Protein AF-G0MWU9-F1 (afdb_monomer_lite)

Radius of gyration: 16.98 Å; chains: 1; bounding box: 30×40×40 Å

Foldseek 3Di:
DAPVPPDDDDLVVQQVQCVVDPQQWHQDPPPRDIGRHPDHSVPDDDPVVVVVVVVVVVPDDPPPPPPPPDD

Organism: Caenorhabditis brenneri (NCBI:txid135651)

Structure (mmCIF, N/CA/C/O backbone):
data_AF-G0MWU9-F1
#
_en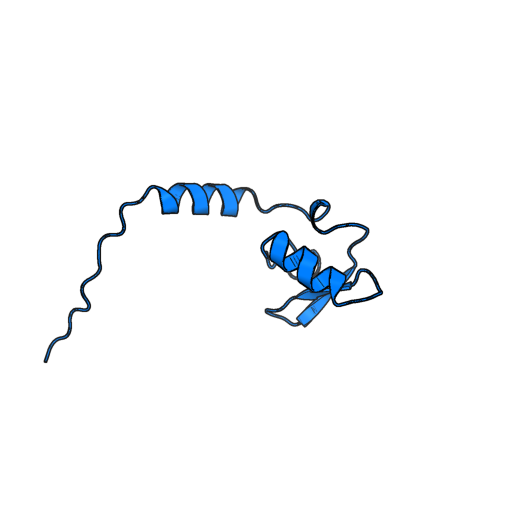try.id   AF-G0MWU9-F1
#
loop_
_atom_site.group_PDB
_atom_site.id
_atom_site.type_symbol
_atom_site.label_atom_id
_atom_site.label_alt_id
_atom_site.label_comp_id
_atom_site.label_asym_id
_atom_site.label_entity_id
_atom_site.label_seq_id
_atom_site.pdbx_PDB_ins_code
_atom_site.Cartn_x
_atom_site.Cartn_y
_atom_site.Cartn_z
_atom_site.occupancy
_atom_site.B_iso_or_equiv
_atom_site.auth_seq_id
_atom_site.auth_comp_id
_atom_site.auth_asym_id
_atom_site.auth_atom_id
_atom_site.pdbx_PDB_model_num
ATOM 1 N N . MET A 1 1 ? -2.372 1.528 -0.118 1.00 88.56 1 MET A N 1
ATOM 2 C CA . MET A 1 1 ? -2.922 0.357 -0.838 1.00 88.56 1 MET A CA 1
ATOM 3 C C . MET A 1 1 ? -2.134 0.168 -2.125 1.00 88.56 1 MET A C 1
ATOM 5 O O . MET A 1 1 ? -1.767 1.164 -2.738 1.00 88.56 1 MET A O 1
ATOM 9 N N . LEU A 1 2 ? -1.822 -1.074 -2.499 1.00 91.94 2 LEU A N 1
ATOM 10 C CA . LEU A 1 2 ? -1.019 -1.389 -3.685 1.00 91.94 2 LEU A CA 1
ATOM 11 C C . LEU A 1 2 ? -1.912 -1.654 -4.899 1.00 91.94 2 LEU A C 1
ATOM 13 O O . LEU A 1 2 ? -2.795 -2.506 -4.836 1.00 91.94 2 LEU A O 1
ATOM 17 N N . ARG A 1 3 ? -1.663 -0.945 -6.005 1.00 89.81 3 ARG A N 1
ATOM 18 C CA . ARG A 1 3 ? -2.510 -0.981 -7.209 1.00 89.81 3 ARG A CA 1
ATOM 19 C C . ARG A 1 3 ? -2.592 -2.369 -7.850 1.00 89.81 3 ARG A C 1
ATOM 21 O O . ARG A 1 3 ? -3.671 -2.784 -8.249 1.00 89.81 3 ARG A O 1
ATOM 28 N N . GLU A 1 4 ? -1.479 -3.097 -7.904 1.00 92.19 4 GLU A N 1
ATOM 29 C CA . GLU A 1 4 ? -1.391 -4.351 -8.671 1.00 92.19 4 GLU A CA 1
ATOM 30 C C . GLU A 1 4 ? -1.999 -5.569 -7.951 1.00 92.19 4 GLU A C 1
ATOM 32 O O . GLU A 1 4 ? -2.196 -6.634 -8.549 1.00 92.19 4 GLU A O 1
ATOM 37 N N . CYS A 1 5 ? -2.275 -5.453 -6.647 1.00 94.31 5 CYS A N 1
ATOM 38 C CA . CYS A 1 5 ? -2.750 -6.579 -5.839 1.00 94.31 5 CYS A CA 1
ATOM 39 C C . CYS A 1 5 ? -3.852 -6.257 -4.826 1.00 94.31 5 CYS A C 1
ATOM 41 O O . CYS A 1 5 ? -4.418 -7.185 -4.261 1.00 94.31 5 CYS A O 1
ATOM 43 N N . GLY A 1 6 ? -4.150 -4.984 -4.558 1.00 93.12 6 GLY A N 1
ATOM 44 C CA . GLY A 1 6 ? -5.165 -4.574 -3.583 1.00 93.12 6 GLY A CA 1
ATOM 45 C C . GLY A 1 6 ? -4.742 -4.708 -2.116 1.00 93.12 6 GLY A C 1
ATOM 46 O O . GLY A 1 6 ? -5.415 -4.170 -1.236 1.00 93.12 6 GLY A O 1
ATOM 47 N N . HIS A 1 7 ? -3.607 -5.352 -1.817 1.00 95.81 7 HIS A N 1
ATOM 48 C CA . HIS A 1 7 ? -3.114 -5.441 -0.446 1.00 95.81 7 HIS A CA 1
ATOM 49 C C . HIS A 1 7 ? -2.805 -4.056 0.129 1.00 95.81 7 HIS A C 1
ATOM 51 O O . HIS A 1 7 ? -2.318 -3.140 -0.546 1.00 95.81 7 HIS A O 1
ATOM 57 N N . THR A 1 8 ? -3.086 -3.908 1.419 1.00 94.44 8 THR A N 1
ATOM 58 C CA . THR A 1 8 ? -2.819 -2.683 2.169 1.00 94.44 8 THR A CA 1
ATOM 59 C C . THR A 1 8 ? -1.706 -2.948 3.174 1.00 94.44 8 THR A C 1
ATOM 61 O O . THR A 1 8 ? -1.686 -3.980 3.834 1.00 94.44 8 THR A O 1
ATOM 64 N N . ILE A 1 9 ? -0.773 -2.006 3.273 1.00 93.88 9 ILE A N 1
ATOM 65 C CA . ILE A 1 9 ? 0.291 -1.984 4.276 1.00 93.88 9 ILE A CA 1
ATOM 66 C C . ILE A 1 9 ? 0.323 -0.603 4.922 1.00 93.88 9 ILE A C 1
ATOM 68 O O . ILE A 1 9 ? -0.182 0.365 4.347 1.00 93.88 9 ILE A O 1
ATOM 72 N N . CYS A 1 10 ? 0.922 -0.519 6.107 1.00 94.38 10 CYS A N 1
ATOM 73 C CA . CYS A 1 10 ? 1.088 0.743 6.812 1.00 94.38 10 CYS A CA 1
ATOM 74 C C . CYS A 1 10 ? 2.021 1.703 6.046 1.00 94.38 10 CYS A C 1
ATOM 76 O O . CYS A 1 10 ? 2.927 1.257 5.341 1.00 94.38 10 CYS A O 1
ATOM 78 N N . GLU A 1 11 ? 1.846 3.018 6.207 1.00 92.75 11 GLU A N 1
ATOM 79 C CA . GLU A 1 11 ? 2.670 4.031 5.518 1.00 92.75 11 GLU A CA 1
ATOM 80 C C . GLU A 1 11 ? 4.160 3.895 5.871 1.00 92.75 11 GLU A C 1
ATOM 82 O O . GLU A 1 11 ? 5.019 3.888 4.991 1.00 92.75 11 GLU A O 1
ATOM 87 N N . GLN A 1 12 ? 4.472 3.653 7.148 1.00 93.25 12 GLN A N 1
ATOM 88 C CA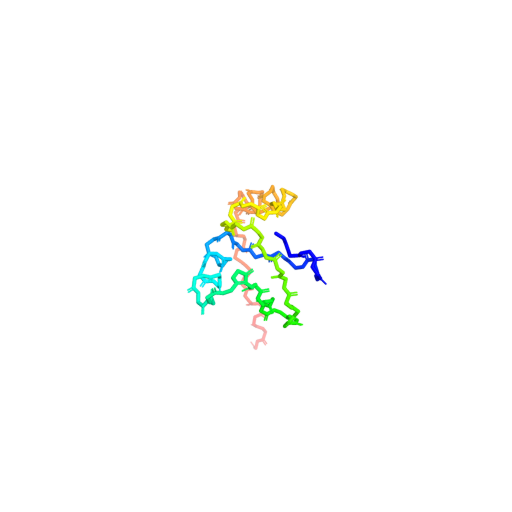 . GLN A 1 12 ? 5.845 3.403 7.602 1.00 93.25 12 GLN A CA 1
ATOM 89 C C . GLN A 1 12 ? 6.455 2.157 6.941 1.00 93.25 12 GLN A C 1
ATOM 91 O O . GLN A 1 12 ? 7.636 2.137 6.599 1.00 93.25 12 GLN A O 1
ATOM 96 N N . CYS A 1 13 ? 5.645 1.114 6.753 1.00 93.38 13 CYS A N 1
ATOM 97 C CA . CYS A 1 13 ? 6.033 -0.135 6.112 1.00 93.38 13 CYS A CA 1
ATOM 98 C C . CYS A 1 13 ? 6.351 0.118 4.633 1.00 93.38 13 CYS A C 1
ATOM 100 O O . CYS A 1 13 ? 7.389 -0.312 4.137 1.00 93.38 13 CYS A O 1
ATOM 102 N N . ALA A 1 14 ? 5.484 0.868 3.947 1.00 92.62 14 ALA A N 1
ATOM 103 C CA . ALA A 1 14 ? 5.674 1.258 2.557 1.00 92.62 14 ALA A CA 1
ATOM 104 C C . ALA A 1 14 ? 6.934 2.119 2.368 1.00 92.62 14 ALA A C 1
ATOM 106 O O . ALA A 1 14 ? 7.722 1.831 1.473 1.00 92.62 14 ALA A O 1
ATOM 107 N N . ASN A 1 15 ? 7.183 3.096 3.248 1.00 91.44 15 ASN A N 1
ATOM 108 C CA . ASN A 1 15 ? 8.399 3.916 3.212 1.00 91.44 15 ASN A CA 1
ATOM 109 C C . ASN A 1 15 ? 9.672 3.075 3.376 1.00 91.44 15 ASN A C 1
ATOM 111 O O . ASN A 1 15 ? 10.622 3.240 2.617 1.00 91.44 15 ASN A O 1
ATOM 115 N N . LYS A 1 16 ? 9.693 2.123 4.318 1.00 91.94 16 LYS A N 1
ATOM 116 C CA . LYS A 1 16 ? 10.837 1.209 4.488 1.00 91.94 16 LYS A CA 1
ATOM 117 C C . LYS A 1 16 ? 11.085 0.357 3.242 1.00 91.94 16 LYS A C 1
ATOM 119 O O . LYS A 1 16 ? 12.232 0.203 2.833 1.00 91.94 16 LYS A O 1
ATOM 124 N N . LEU A 1 17 ? 10.023 -0.177 2.637 1.00 91.00 17 LEU A N 1
ATOM 125 C CA . LEU A 1 17 ? 10.124 -1.010 1.435 1.00 91.00 17 LEU A CA 1
ATOM 126 C C . LEU A 1 17 ? 10.585 -0.212 0.210 1.00 91.00 17 LEU A C 1
ATOM 128 O O . LEU A 1 17 ? 11.398 -0.718 -0.560 1.00 91.00 17 LEU A O 1
ATOM 132 N N . LEU A 1 18 ? 10.113 1.027 0.056 1.00 89.75 18 LEU A N 1
ATOM 133 C CA . LEU A 1 18 ? 10.563 1.928 -1.005 1.00 89.75 18 LEU A CA 1
ATOM 134 C C . LEU A 1 18 ? 12.026 2.329 -0.810 1.00 89.75 18 LEU A C 1
ATOM 136 O O . LEU A 1 18 ? 12.805 2.207 -1.744 1.00 89.75 18 LEU A O 1
ATOM 140 N N . ASN A 1 19 ? 12.440 2.699 0.404 1.00 86.75 19 ASN A N 1
ATOM 141 C CA . ASN A 1 19 ? 13.830 3.078 0.687 1.00 86.75 19 ASN A CA 1
ATOM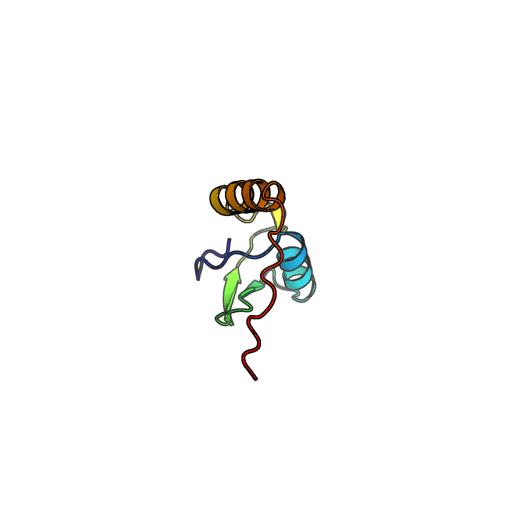 142 C C . ASN A 1 19 ? 14.823 1.916 0.518 1.00 86.75 19 ASN A C 1
ATOM 144 O O . ASN A 1 19 ? 16.005 2.142 0.271 1.00 86.75 19 ASN A O 1
ATOM 148 N N . ALA A 1 20 ? 14.360 0.669 0.628 1.00 85.00 20 ALA A N 1
ATOM 149 C CA . ALA A 1 20 ? 15.179 -0.511 0.367 1.00 85.00 20 ALA A CA 1
ATOM 150 C C . ALA A 1 20 ? 15.441 -0.757 -1.134 1.00 85.00 20 ALA A C 1
ATOM 1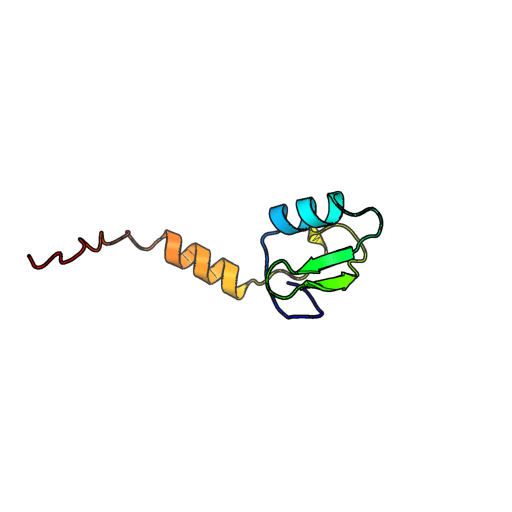52 O O . ALA A 1 20 ? 16.242 -1.629 -1.481 1.00 85.00 20 ALA A O 1
ATOM 153 N N . LYS A 1 21 ? 14.761 -0.040 -2.041 1.00 77.81 21 LYS A N 1
ATOM 154 C CA . LYS A 1 21 ? 14.847 -0.228 -3.494 1.00 77.81 21 LYS A CA 1
ATOM 155 C C . LYS A 1 21 ? 15.142 1.102 -4.195 1.00 77.81 21 LYS A C 1
ATOM 157 O O . LYS A 1 21 ? 14.432 2.079 -4.037 1.00 77.81 21 LYS A O 1
ATOM 162 N N . LEU A 1 22 ? 16.144 1.120 -5.071 1.00 70.06 22 LEU A N 1
ATOM 163 C CA . LEU A 1 22 ? 16.575 2.339 -5.778 1.00 70.06 22 LEU A CA 1
ATOM 164 C C . LEU A 1 22 ? 15.615 2.823 -6.889 1.00 70.06 22 LEU A C 1
ATOM 166 O O . LEU A 1 22 ? 15.880 3.849 -7.504 1.00 70.06 22 LEU A O 1
ATOM 170 N N . GLN A 1 23 ? 14.536 2.091 -7.195 1.00 78.31 23 GLN A N 1
ATOM 171 C CA . GLN A 1 23 ? 13.751 2.285 -8.428 1.00 78.31 23 GLN A CA 1
ATOM 172 C C . GLN A 1 23 ? 12.269 2.614 -8.217 1.00 78.31 23 GLN A C 1
ATOM 174 O O . GLN A 1 23 ? 11.471 2.387 -9.122 1.00 78.31 23 GLN A O 1
ATOM 179 N N . ASN A 1 24 ? 11.862 3.129 -7.053 1.00 84.25 24 ASN A N 1
ATOM 180 C CA . ASN A 1 24 ? 10.446 3.439 -6.794 1.00 84.25 24 ASN A CA 1
ATOM 181 C C . ASN A 1 24 ? 9.509 2.219 -6.972 1.00 84.25 24 ASN A C 1
ATOM 183 O O . ASN A 1 24 ? 8.330 2.339 -7.311 1.00 84.25 24 ASN A O 1
ATOM 187 N N . LEU A 1 25 ? 10.058 1.019 -6.768 1.00 89.38 25 LEU A N 1
ATOM 188 C CA . LEU A 1 25 ? 9.345 -0.246 -6.872 1.00 89.38 25 LEU A CA 1
ATOM 189 C C . LEU A 1 25 ? 8.993 -0.733 -5.477 1.00 89.38 25 LEU A C 1
ATOM 191 O O . LEU A 1 25 ? 9.865 -0.885 -4.621 1.00 89.38 25 LEU A O 1
ATOM 195 N N . LEU A 1 26 ? 7.719 -1.042 -5.276 1.00 91.56 26 LEU A N 1
ATOM 196 C CA . LEU A 1 26 ? 7.216 -1.624 -4.047 1.00 91.56 26 LEU A CA 1
ATOM 197 C C . LEU A 1 26 ? 6.763 -3.054 -4.327 1.00 91.56 26 LEU A C 1
ATOM 199 O O . LEU A 1 26 ? 5.796 -3.287 -5.050 1.00 91.56 26 LEU A O 1
ATOM 203 N N . VAL A 1 27 ? 7.474 -4.017 -3.747 1.00 92.62 27 VAL A N 1
ATOM 204 C CA . VAL A 1 27 ? 7.101 -5.434 -3.806 1.00 92.62 27 VAL A CA 1
ATOM 205 C C . VAL A 1 27 ? 6.134 -5.732 -2.670 1.00 92.62 27 VAL A C 1
ATOM 207 O O . VAL A 1 27 ? 6.444 -5.488 -1.503 1.00 92.62 27 VAL A O 1
ATOM 210 N N . CYS A 1 28 ? 4.952 -6.249 -2.999 1.00 93.06 28 CYS A N 1
ATOM 211 C CA . CYS A 1 28 ? 3.985 -6.657 -1.992 1.00 93.06 28 CYS A CA 1
ATOM 212 C C . CYS A 1 28 ? 4.551 -7.810 -1.138 1.00 93.06 28 CYS A C 1
ATOM 214 O O . CYS A 1 28 ? 4.880 -8.849 -1.703 1.00 93.06 28 CYS A O 1
ATOM 216 N N . PRO A 1 29 ? 4.600 -7.699 0.202 1.00 92.69 29 PRO A N 1
ATOM 217 C CA . PRO A 1 29 ? 5.152 -8.755 1.056 1.00 92.69 29 PRO A CA 1
ATOM 218 C C . PRO A 1 29 ? 4.247 -9.993 1.179 1.00 92.69 29 PRO A C 1
ATOM 220 O O . PRO A 1 29 ? 4.677 -11.003 1.720 1.00 92.69 29 PRO A O 1
ATOM 223 N N . PHE A 1 30 ? 2.996 -9.920 0.711 1.00 94.50 30 PHE A N 1
ATOM 224 C CA . PHE A 1 30 ? 2.023 -11.015 0.822 1.00 94.50 30 PHE A CA 1
ATOM 225 C C . PHE A 1 30 ? 1.930 -11.873 -0.440 1.00 94.50 30 PHE A C 1
ATOM 227 O O . PHE A 1 30 ? 1.618 -13.055 -0.360 1.00 94.50 30 PHE A O 1
ATOM 234 N N . CYS A 1 31 ? 2.136 -11.270 -1.612 1.00 95.62 31 CYS A N 1
ATOM 235 C CA . CYS A 1 31 ? 1.920 -11.938 -2.897 1.00 95.62 31 CYS A CA 1
ATOM 236 C C . CYS A 1 31 ? 2.985 -11.600 -3.947 1.00 95.62 31 CYS A C 1
ATOM 238 O O . CYS A 1 31 ? 2.765 -11.850 -5.128 1.00 95.62 31 CYS A O 1
ATOM 240 N N . GLU A 1 32 ? 4.066 -10.929 -3.539 1.00 92.88 32 GLU A N 1
ATOM 241 C CA . GLU A 1 32 ? 5.264 -10.616 -4.339 1.00 92.88 32 GLU A CA 1
ATOM 242 C C . GLU A 1 32 ? 5.032 -9.807 -5.627 1.00 92.88 32 GLU A C 1
ATOM 244 O O . GLU A 1 32 ? 5.956 -9.545 -6.394 1.00 92.88 32 GLU A O 1
ATOM 249 N N . LYS A 1 33 ? 3.809 -9.317 -5.850 1.00 94.44 33 LYS A N 1
ATOM 250 C CA . LYS A 1 33 ? 3.494 -8.445 -6.981 1.00 94.44 33 LYS A CA 1
ATOM 251 C C . LYS A 1 33 ? 4.204 -7.102 -6.836 1.00 94.44 33 LYS A C 1
ATOM 253 O O . LYS A 1 33 ? 4.102 -6.439 -5.799 1.00 94.44 33 LYS A O 1
ATOM 258 N N . VAL A 1 34 ? 4.886 -6.697 -7.902 1.00 92.75 34 VAL A N 1
ATOM 259 C CA . VAL A 1 34 ? 5.589 -5.416 -8.005 1.00 92.75 34 VAL A CA 1
ATOM 260 C C . VAL A 1 34 ? 4.589 -4.321 -8.348 1.00 92.75 34 VAL A C 1
ATOM 262 O O . VAL A 1 34 ? 3.846 -4.451 -9.309 1.00 92.75 34 VAL A O 1
ATOM 265 N N . THR A 1 35 ? 4.579 -3.237 -7.581 1.00 92.31 35 THR A N 1
ATOM 266 C CA . THR A 1 35 ? 3.827 -2.012 -7.868 1.00 92.31 35 THR A CA 1
ATOM 267 C C . THR A 1 35 ? 4.811 -0.868 -8.088 1.00 92.31 35 THR A C 1
ATOM 269 O O . THR A 1 35 ? 5.701 -0.653 -7.266 1.00 92.31 35 THR A O 1
ATOM 272 N N . VAL A 1 36 ? 4.652 -0.123 -9.182 1.00 91.44 36 VAL A N 1
ATOM 273 C CA . VAL A 1 36 ? 5.413 1.110 -9.431 1.00 91.44 36 VAL A CA 1
ATOM 274 C C . VAL A 1 36 ? 4.773 2.252 -8.644 1.00 91.44 36 VAL A C 1
ATOM 276 O O . VAL A 1 36 ? 3.565 2.474 -8.753 1.00 91.44 36 VAL A O 1
ATOM 279 N N . VAL A 1 37 ? 5.564 2.974 -7.850 1.00 89.81 37 VAL A N 1
ATOM 280 C CA . VAL A 1 37 ? 5.091 4.071 -6.995 1.00 89.81 37 VAL A CA 1
ATOM 281 C C . VAL A 1 37 ? 5.728 5.382 -7.435 1.00 89.81 37 VAL A C 1
ATOM 283 O O . VAL A 1 37 ? 6.903 5.616 -7.209 1.00 89.81 37 VAL A O 1
ATOM 286 N N . ASN A 1 38 ? 4.960 6.279 -8.045 1.00 84.62 38 ASN A N 1
ATOM 287 C CA . ASN A 1 38 ? 5.488 7.561 -8.520 1.00 84.62 38 ASN A CA 1
ATOM 288 C C . ASN A 1 38 ? 5.533 8.605 -7.390 1.00 84.62 38 ASN A C 1
ATOM 290 O O . ASN A 1 38 ? 4.744 9.547 -7.390 1.00 84.62 38 ASN A O 1
ATOM 294 N N . GLY A 1 39 ? 6.436 8.426 -6.422 1.00 85.62 39 GLY A N 1
ATOM 295 C CA . GLY A 1 39 ? 6.628 9.355 -5.304 1.00 85.62 39 GLY A CA 1
ATOM 296 C C . GLY A 1 39 ? 6.825 8.668 -3.946 1.00 85.62 39 GLY A C 1
ATOM 297 O O . GLY A 1 39 ? 7.047 7.457 -3.891 1.00 85.62 39 GLY A O 1
ATOM 298 N N . PRO A 1 40 ? 6.756 9.429 -2.836 1.00 87.31 40 PRO A N 1
ATOM 299 C CA . PRO A 1 40 ? 6.854 8.876 -1.485 1.00 87.31 40 PRO A CA 1
ATOM 300 C C . PRO A 1 40 ? 5.630 8.020 -1.133 1.00 87.31 40 PRO A C 1
ATOM 302 O O . PRO A 1 40 ? 4.576 8.137 -1.763 1.00 87.31 40 PRO A O 1
ATOM 305 N N . ALA A 1 41 ? 5.730 7.188 -0.089 1.00 88.56 41 ALA A N 1
ATOM 306 C CA . ALA A 1 41 ? 4.641 6.287 0.309 1.00 88.56 41 ALA A CA 1
ATOM 307 C C . ALA A 1 41 ? 3.326 7.008 0.651 1.00 88.56 41 ALA A C 1
ATOM 309 O O . ALA A 1 41 ? 2.257 6.422 0.505 1.00 88.56 41 ALA A O 1
ATOM 310 N N . GLU A 1 42 ? 3.399 8.270 1.071 1.00 90.06 42 GLU A N 1
ATOM 311 C CA . GLU A 1 42 ? 2.254 9.142 1.367 1.00 90.06 42 GLU A CA 1
ATOM 312 C C . GLU A 1 42 ? 1.344 9.369 0.151 1.00 90.06 42 GLU A C 1
ATOM 314 O O . GLU A 1 42 ? 0.153 9.631 0.309 1.00 90.06 42 GLU A O 1
ATOM 319 N N . THR A 1 43 ? 1.886 9.232 -1.065 1.00 89.69 43 THR A N 1
ATOM 320 C CA . THR A 1 43 ? 1.119 9.340 -2.318 1.00 89.69 43 THR A CA 1
ATOM 321 C C . THR A 1 43 ? 0.264 8.107 -2.599 1.00 89.69 43 THR A C 1
ATOM 323 O O . THR A 1 43 ? -0.632 8.154 -3.444 1.00 89.69 43 THR A O 1
ATOM 326 N N . LEU A 1 44 ? 0.515 6.990 -1.905 1.00 91.06 44 LEU A N 1
ATOM 327 C CA . LEU A 1 44 ? -0.282 5.784 -2.069 1.00 91.06 44 LEU A CA 1
ATOM 328 C C . LEU A 1 44 ? -1.674 5.986 -1.460 1.00 91.06 44 LEU A C 1
ATOM 330 O O . LEU A 1 44 ? -1.799 6.499 -0.346 1.00 91.06 44 LEU A O 1
ATOM 334 N N . PRO A 1 45 ? -2.736 5.495 -2.122 1.00 91.56 45 PRO A N 1
ATOM 335 C CA . PRO A 1 45 ? -4.091 5.628 -1.608 1.00 91.56 45 PRO A CA 1
ATOM 336 C C . PRO A 1 45 ? -4.221 4.964 -0.231 1.00 91.56 45 PRO A C 1
ATOM 338 O O . PRO A 1 45 ? -3.850 3.794 -0.048 1.00 91.56 45 PRO A O 1
ATOM 341 N N . LYS A 1 46 ? -4.753 5.713 0.741 1.00 93.06 46 LYS A N 1
ATOM 342 C CA . LYS A 1 46 ? -5.040 5.220 2.093 1.00 93.06 46 LYS A CA 1
ATOM 343 C C . LYS A 1 46 ? -6.334 4.413 2.088 1.00 93.06 46 LYS A C 1
ATOM 345 O O . LYS A 1 46 ? -7.289 4.745 1.394 1.00 93.06 46 LYS A O 1
ATOM 350 N N . ASN A 1 47 ? -6.358 3.335 2.866 1.00 94.06 47 ASN A N 1
ATOM 351 C CA . ASN A 1 47 ? -7.574 2.559 3.077 1.00 94.06 47 ASN A CA 1
ATOM 352 C C . ASN A 1 47 ? -8.310 3.123 4.301 1.00 94.06 47 ASN A C 1
ATOM 354 O O . ASN A 1 47 ? -8.065 2.681 5.421 1.00 94.06 47 ASN A O 1
ATOM 358 N N . PHE A 1 48 ? -9.156 4.134 4.086 1.00 93.62 48 PHE A N 1
ATOM 359 C CA . PHE A 1 48 ? -9.886 4.813 5.165 1.00 93.62 48 PHE A CA 1
ATOM 360 C C . PHE A 1 48 ? -10.839 3.878 5.917 1.00 93.62 48 PHE A C 1
ATOM 362 O O . PHE A 1 48 ? -10.907 3.954 7.137 1.00 93.62 48 PHE A O 1
ATOM 369 N N . ALA A 1 49 ? -11.459 2.916 5.225 1.00 93.38 49 ALA A N 1
ATOM 370 C CA . ALA A 1 49 ? -12.319 1.920 5.862 1.00 93.38 49 ALA A CA 1
ATOM 371 C C . ALA A 1 49 ? -11.559 1.069 6.897 1.00 93.38 49 ALA A C 1
ATOM 373 O O . ALA A 1 49 ? -12.056 0.840 7.997 1.00 93.38 49 ALA A O 1
ATOM 374 N N . LEU A 1 50 ? -10.330 0.635 6.583 1.00 92.75 50 LEU A N 1
ATOM 375 C CA . LEU A 1 50 ? -9.492 -0.078 7.555 1.00 92.75 50 LEU A CA 1
ATOM 376 C C . LEU A 1 50 ? -9.045 0.820 8.714 1.00 92.75 50 LEU A C 1
ATOM 378 O O . LEU A 1 50 ? -8.959 0.339 9.839 1.00 92.75 50 LEU A O 1
ATOM 382 N N . LEU A 1 51 ? -8.754 2.099 8.460 1.00 92.50 51 LEU A N 1
ATOM 383 C CA . LEU A 1 51 ? -8.370 3.040 9.519 1.00 92.50 51 LEU A CA 1
ATOM 384 C C . LEU A 1 51 ? -9.514 3.242 10.520 1.00 92.50 51 LEU A C 1
ATOM 386 O O . LEU A 1 51 ? -9.302 3.067 11.717 1.00 92.50 51 LEU A O 1
ATOM 390 N N . GLU A 1 52 ? -10.730 3.493 10.032 1.00 94.00 52 GLU A N 1
ATOM 391 C CA . GLU A 1 52 ? -11.934 3.617 10.865 1.00 94.00 52 GLU A CA 1
ATOM 392 C C . GLU A 1 52 ? -12.193 2.345 11.687 1.00 94.00 52 GLU A C 1
ATOM 394 O O . GLU A 1 52 ? -12.474 2.408 12.886 1.00 94.00 52 GLU A O 1
ATOM 399 N N . GLN A 1 53 ? -12.042 1.168 11.070 1.00 92.69 53 GLN A N 1
ATOM 400 C CA . GLN A 1 53 ? -12.179 -0.108 11.771 1.00 92.69 53 GLN A CA 1
ATOM 401 C C . GLN A 1 53 ? -11.129 -0.277 12.873 1.00 92.69 53 GLN A C 1
ATOM 403 O O . GLN A 1 53 ? -11.487 -0.641 13.993 1.00 92.69 53 GLN A O 1
ATOM 408 N N . ILE A 1 54 ? -9.855 0.010 12.598 1.00 91.38 54 ILE A N 1
ATOM 409 C CA . ILE A 1 54 ? -8.779 -0.083 13.596 1.00 91.38 54 ILE A CA 1
ATOM 410 C C . ILE A 1 54 ? -9.050 0.864 14.771 1.00 91.38 54 ILE A C 1
ATOM 412 O O . ILE A 1 54 ? -8.953 0.442 15.924 1.00 91.38 54 ILE A O 1
ATOM 416 N N . GLU A 1 55 ? -9.448 2.108 14.497 1.00 91.19 55 GLU A N 1
ATOM 417 C CA . GLU A 1 55 ? -9.818 3.080 15.531 1.00 91.19 55 GLU A CA 1
ATOM 418 C C . GLU A 1 55 ? -11.007 2.610 16.376 1.00 91.19 55 GLU A C 1
ATOM 420 O O . GLU A 1 55 ? -11.046 2.845 17.586 1.00 91.19 55 GLU A O 1
ATOM 425 N N . SER A 1 56 ? -11.976 1.923 15.765 1.00 88.88 56 SER A N 1
ATOM 426 C CA . SER A 1 56 ? -13.111 1.348 16.489 1.00 88.88 56 SER A CA 1
ATOM 427 C C . SER A 1 56 ? -12.694 0.178 17.389 1.00 88.88 56 SER A C 1
ATOM 429 O O . SER A 1 56 ? -13.126 0.119 18.538 1.00 88.88 56 SER A O 1
ATOM 431 N N . ILE A 1 57 ? -11.799 -0.701 16.918 1.00 88.00 57 ILE A N 1
ATOM 432 C CA . ILE A 1 57 ? -11.319 -1.876 17.662 1.00 88.00 57 ILE A CA 1
ATOM 433 C C . ILE A 1 57 ? -10.490 -1.456 18.875 1.00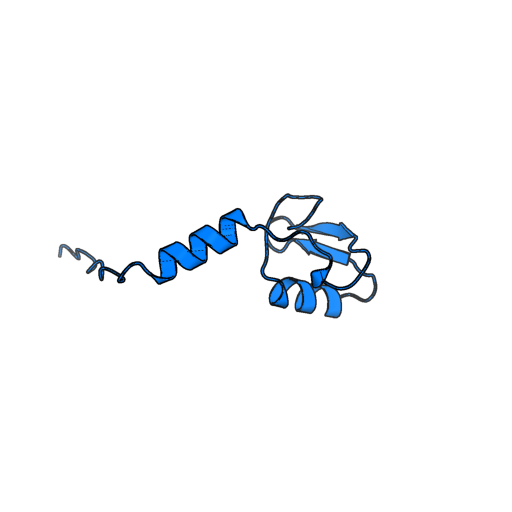 88.00 57 ILE A C 1
ATOM 435 O O . ILE A 1 57 ? -10.622 -2.051 19.939 1.00 88.00 57 ILE A O 1
ATOM 439 N N . GLN A 1 58 ? -9.679 -0.403 18.756 1.00 81.19 58 GLN A N 1
ATOM 440 C CA . GLN A 1 58 ? -8.891 0.128 19.875 1.00 81.19 58 GLN A CA 1
ATOM 441 C C . GLN A 1 58 ? -9.751 0.629 21.044 1.00 81.19 58 GLN A C 1
ATOM 443 O O . GLN A 1 58 ? -9.277 0.675 22.177 1.00 81.19 58 GLN A O 1
ATOM 448 N N . LYS A 1 59 ? -11.014 0.989 20.787 1.00 78.00 59 LYS A N 1
ATOM 449 C CA . LYS A 1 59 ? -11.973 1.420 21.815 1.00 78.00 59 LYS A CA 1
ATOM 450 C C . LYS A 1 59 ? -12.712 0.248 22.464 1.00 78.00 59 LYS A C 1
ATOM 452 O O . LYS A 1 59 ? -13.407 0.456 23.456 1.00 78.00 59 LYS A O 1
ATOM 457 N N . ILE A 1 60 ? -12.576 -0.967 21.929 1.00 68.75 60 ILE A N 1
ATOM 458 C CA . ILE A 1 60 ? -13.172 -2.166 22.517 1.00 68.75 60 ILE A CA 1
ATOM 459 C C . ILE A 1 60 ? -12.280 -2.598 23.688 1.00 68.75 60 ILE A C 1
ATOM 461 O O . ILE A 1 60 ? -11.104 -2.905 23.470 1.00 68.75 60 ILE A O 1
ATOM 465 N N . PRO A 1 61 ? -12.792 -2.657 24.931 1.00 67.06 61 PRO A N 1
ATOM 466 C CA . PRO A 1 61 ? -12.040 -3.259 26.020 1.00 67.06 61 PRO A CA 1
ATOM 467 C C . PRO A 1 61 ? -11.739 -4.710 25.642 1.00 67.06 61 PRO A C 1
ATOM 469 O O . PRO A 1 61 ? -12.656 -5.486 25.370 1.00 67.06 61 PRO A O 1
ATOM 472 N N . MET A 1 62 ? -10.453 -5.069 25.591 1.00 61.97 62 MET A N 1
ATOM 473 C CA . MET A 1 62 ? -10.030 -6.442 25.334 1.00 61.97 62 MET A CA 1
ATOM 474 C C . MET A 1 62 ? -10.637 -7.342 26.412 1.00 61.97 62 MET A C 1
ATOM 476 O O . MET A 1 62 ? -10.155 -7.390 27.543 1.00 61.97 62 MET A O 1
ATOM 480 N N . MET A 1 63 ? -11.712 -8.056 26.079 1.00 58.59 63 MET A N 1
ATOM 481 C CA . MET A 1 63 ? -12.179 -9.155 26.906 1.00 58.59 63 MET A CA 1
ATOM 482 C C . MET A 1 63 ? -11.107 -10.233 26.816 1.00 58.59 63 MET A C 1
ATOM 484 O O . MET A 1 63 ? -10.946 -10.864 25.773 1.00 58.59 63 MET A O 1
ATOM 488 N N . SER A 1 64 ? -10.336 -10.403 27.889 1.00 56.16 64 SER A N 1
ATOM 489 C CA . SER A 1 64 ? -9.388 -11.501 28.030 1.00 56.16 64 SER A CA 1
ATOM 490 C C . SER A 1 64 ? -10.126 -12.818 27.806 1.00 56.16 64 SER A C 1
ATOM 492 O O . SER A 1 64 ? -10.795 -13.325 28.707 1.00 56.16 64 SER A O 1
ATOM 494 N N . VAL A 1 65 ? -10.019 -13.378 26.601 1.00 60.44 65 VAL A N 1
ATOM 495 C CA . VAL A 1 65 ? -10.433 -14.751 26.333 1.00 60.44 65 VAL A CA 1
ATOM 496 C C . VAL A 1 65 ? -9.439 -15.616 27.092 1.00 60.44 65 VAL A C 1
ATOM 498 O O . VAL A 1 65 ? -8.327 -15.861 26.627 1.00 60.44 65 VAL A O 1
ATOM 501 N N . LYS A 1 66 ? -9.798 -16.013 28.318 1.00 58.19 66 LYS A N 1
ATOM 502 C CA . LYS A 1 66 ? -9.046 -17.048 29.023 1.00 58.19 66 LYS A CA 1
ATOM 503 C C . LYS A 1 66 ? -9.105 -18.289 28.131 1.00 58.19 66 LYS A C 1
ATOM 505 O O . LYS A 1 66 ? -10.218 -18.702 27.794 1.00 58.19 66 LYS A O 1
ATOM 510 N N . PRO A 1 67 ? -7.966 -18.861 27.709 1.00 59.38 67 PRO A N 1
ATOM 511 C CA . PRO A 1 67 ? -7.995 -20.107 26.968 1.00 59.38 67 PRO A CA 1
ATOM 512 C C . PRO A 1 67 ? -8.716 -21.130 27.847 1.00 59.38 67 PRO A C 1
ATOM 514 O O . PRO A 1 67 ? -8.342 -21.339 29.001 1.00 59.38 67 PRO A O 1
ATOM 517 N N . ASN A 1 68 ? -9.807 -21.691 27.325 1.00 57.41 68 ASN A N 1
ATOM 518 C CA . ASN A 1 68 ? -10.540 -22.764 27.980 1.00 57.41 68 ASN A CA 1
ATOM 519 C C . ASN A 1 68 ? -9.697 -24.032 27.833 1.00 57.41 68 ASN A C 1
ATOM 521 O O . ASN A 1 68 ? -9.879 -24.822 26.909 1.00 57.41 68 ASN A O 1
ATOM 525 N N . ILE A 1 69 ? -8.675 -24.138 28.676 1.00 60.19 69 ILE A N 1
ATOM 526 C CA . ILE A 1 69 ? -7.813 -25.303 28.750 1.00 60.19 69 ILE A CA 1
ATOM 527 C C . ILE A 1 69 ? -8.597 -26.343 29.549 1.00 60.19 69 ILE A C 1
ATOM 529 O O . ILE A 1 69 ? -8.599 -26.320 30.777 1.00 60.19 69 ILE A O 1
ATOM 533 N N . LEU A 1 70 ? -9.317 -27.204 28.834 1.00 56.59 70 LEU A N 1
ATOM 534 C CA . LEU A 1 70 ? -9.865 -28.434 29.387 1.00 56.59 70 LEU A CA 1
ATOM 535 C C . LEU A 1 70 ? -8.726 -29.463 29.434 1.00 56.59 70 LEU A C 1
ATOM 537 O O . LEU A 1 70 ? -8.372 -30.027 28.399 1.00 56.59 70 LEU A O 1
ATOM 541 N N . TYR A 1 71 ? -8.155 -29.670 30.620 1.00 49.50 71 TYR A N 1
ATOM 542 C CA . TYR A 1 71 ? -7.455 -30.898 31.003 1.00 49.50 71 TYR A CA 1
ATOM 543 C C . TYR A 1 71 ? -8.048 -31.387 32.320 1.00 49.50 71 TYR A C 1
ATOM 545 O O . TYR A 1 71 ? -8.241 -30.531 33.215 1.00 49.50 71 TYR A O 1
#

pLDDT: mean 85.03, std 12.5, range [49.5, 95.81]

Sequence (71 aa):
MLRECGHTICEQCANKLLNAKLQNLLVCPFCEKVTVVNGPAETLPKNFALLEQIESIQKIPMMSVKPNILY

InterPro domains:
  IPR013083 Zinc finger, RING/FYVE/PHD-type [G3DSA:3.30.40.10] (1-64)
  IPR017907 Zinc finger, RING-type, conserved site [PS00518] (5-14)
  IPR018957 Zinc finger, C3HC4 RING-type [PF00097] (3-31)
  IPR052667 E3 ubiquitin-protein ligase RING-type [PTHR47156] (2-58)

Secondary structure (DSSP, 8-state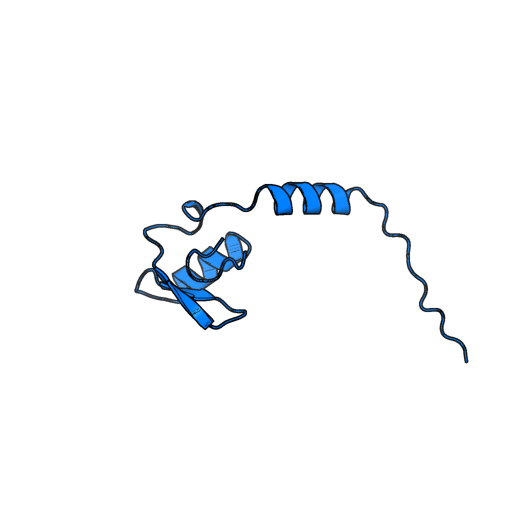):
--TTT-----HHHHHHHHHT-TTSEEE-TTT--EEE-SS-GGGSPP-HHHHHHHHHHHTS-----------